Protein AF-A0A7Y2NUF3-F1 (afdb_monomer)

Foldseek 3Di:
DADPQVPDWDDWDADPQRKIWTQDPSVRDIDIDHPD

Secondary structure (DSSP, 8-state):
---GGGSSEEEEEE-TTS-EEEEETTTTEEEEE---

Nearest PDB structures (foldseek):
  3wwf-assembly1_C  TM=9.711E-01  e=1.313E+00  unclassified
  3ww7-assembly1_C  TM=9.701E-01  e=1.230E+00  unclassified
  4s36-assembly1_A  TM=7.039E-01  e=4.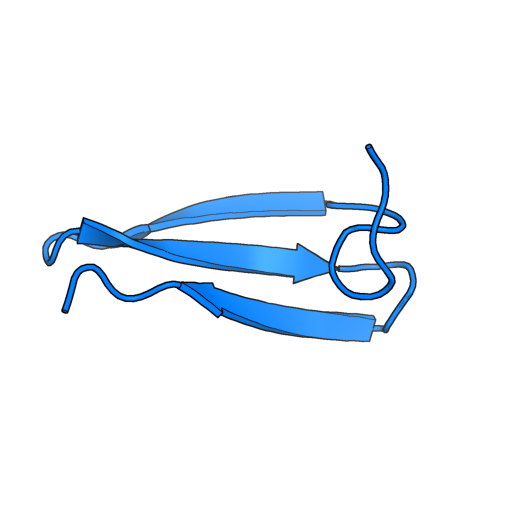279E+00  Pseudomonas aeruginosa
  8eby-assembly1_K  TM=5.981E-01  e=3.514E+00  Homo sapiens
  1tk7-assembly1_A  TM=7.230E-01  e=4.007E+00  Drosophila melanogaster

Radius of gyration: 10.0 Å; Cα contacts (8 Å, |Δi|>4): 60; chains: 1; bounding box: 26×16×25 Å

Structure (mmCIF, N/CA/C/O backbone):
data_AF-A0A7Y2NUF3-F1
#
_entry.id   AF-A0A7Y2NUF3-F1
#
loop_
_atom_site.group_PDB
_atom_site.id
_atom_site.type_symbol
_atom_site.label_atom_id
_atom_site.label_alt_id
_atom_site.label_comp_id
_atom_site.label_asym_id
_atom_site.label_entity_id
_atom_site.label_seq_id
_atom_site.pdbx_PDB_ins_code
_atom_site.Cartn_x
_atom_site.Cartn_y
_atom_site.Cartn_z
_atom_site.occupancy
_atom_site.B_iso_or_equiv
_atom_site.auth_seq_id
_atom_site.auth_comp_id
_atom_site.auth_asym_id
_atom_site.auth_atom_id
_atom_site.pdbx_PDB_model_num
ATOM 1 N N . ILE A 1 1 ? 11.318 12.901 -0.242 1.00 64.62 1 ILE A N 1
ATOM 2 C CA . ILE A 1 1 ? 11.721 11.574 0.278 1.00 64.62 1 ILE A CA 1
ATOM 3 C C . ILE A 1 1 ? 11.076 10.539 -0.627 1.00 64.62 1 ILE A C 1
ATOM 5 O O . ILE A 1 1 ? 9.886 10.669 -0.879 1.00 64.62 1 ILE A O 1
ATOM 9 N N . ALA A 1 2 ? 11.860 9.606 -1.160 1.00 79.50 2 ALA A N 1
ATOM 10 C CA . ALA A 1 2 ? 11.373 8.415 -1.849 1.00 79.50 2 ALA A CA 1
ATOM 11 C C . ALA A 1 2 ? 11.921 7.217 -1.070 1.00 79.50 2 ALA A C 1
ATOM 13 O O . ALA A 1 2 ? 13.116 7.182 -0.775 1.00 79.50 2 ALA A O 1
ATOM 14 N N . THR A 1 3 ? 11.035 6.305 -0.690 1.00 92.06 3 THR A N 1
ATOM 15 C CA . THR A 1 3 ? 11.373 4.999 -0.112 1.00 92.06 3 THR A CA 1
ATOM 16 C C . THR A 1 3 ? 11.086 3.917 -1.146 1.00 92.06 3 THR A C 1
ATOM 18 O O . THR A 1 3 ? 10.422 4.185 -2.154 1.00 92.06 3 THR A O 1
ATOM 21 N N . ASP A 1 4 ? 11.544 2.694 -0.898 1.00 94.31 4 ASP A N 1
ATOM 22 C CA . ASP A 1 4 ? 11.318 1.573 -1.812 1.00 94.31 4 ASP A CA 1
ATOM 23 C C . ASP A 1 4 ? 9.825 1.325 -2.049 1.00 94.31 4 ASP A C 1
ATOM 25 O O . ASP A 1 4 ? 9.407 1.068 -3.173 1.00 94.31 4 ASP A O 1
ATOM 29 N N . GLU A 1 5 ? 8.970 1.487 -1.041 1.00 94.88 5 GLU A N 1
ATOM 30 C CA . GLU A 1 5 ? 7.522 1.322 -1.195 1.00 94.88 5 GLU A CA 1
ATOM 31 C C . GLU A 1 5 ? 6.926 2.372 -2.146 1.00 94.88 5 GLU A C 1
ATOM 33 O O . GLU A 1 5 ? 5.966 2.090 -2.865 1.00 94.88 5 GLU A O 1
ATOM 38 N N . THR A 1 6 ? 7.513 3.573 -2.202 1.00 95.56 6 THR A N 1
ATOM 39 C CA . THR A 1 6 ? 6.941 4.759 -2.862 1.00 95.56 6 THR A CA 1
ATOM 40 C C . THR A 1 6 ? 7.575 5.118 -4.211 1.00 95.56 6 THR A C 1
ATOM 42 O O . THR A 1 6 ? 7.258 6.177 -4.751 1.00 95.56 6 THR A O 1
ATOM 45 N N . LEU A 1 7 ? 8.394 4.235 -4.810 1.00 93.56 7 LEU A N 1
ATOM 46 C CA . LEU A 1 7 ? 9.100 4.476 -6.086 1.00 93.56 7 LEU A CA 1
ATOM 47 C C . LEU A 1 7 ? 8.240 5.155 -7.173 1.00 93.56 7 LEU A C 1
ATOM 49 O O . LEU A 1 7 ? 8.608 6.212 -7.684 1.00 93.56 7 LEU A O 1
ATOM 53 N N . ARG A 1 8 ? 7.090 4.560 -7.540 1.00 95.25 8 ARG A N 1
ATOM 54 C CA . ARG A 1 8 ? 6.086 5.192 -8.421 1.00 95.25 8 ARG A CA 1
ATOM 55 C C . ARG A 1 8 ? 4.671 4.825 -8.000 1.00 95.25 8 ARG A C 1
ATOM 57 O O . ARG A 1 8 ? 4.196 3.736 -8.317 1.00 95.25 8 ARG A O 1
ATOM 64 N N . VAL A 1 9 ? 3.979 5.763 -7.366 1.00 96.88 9 VAL A N 1
ATOM 65 C CA . VAL A 1 9 ? 2.579 5.594 -6.960 1.00 96.88 9 VAL A CA 1
ATOM 66 C C . VAL A 1 9 ? 1.642 5.860 -8.141 1.00 96.88 9 VAL A C 1
ATOM 68 O O . VAL A 1 9 ? 1.771 6.874 -8.827 1.00 96.88 9 VAL A O 1
ATOM 71 N N . ARG A 1 10 ? 0.712 4.9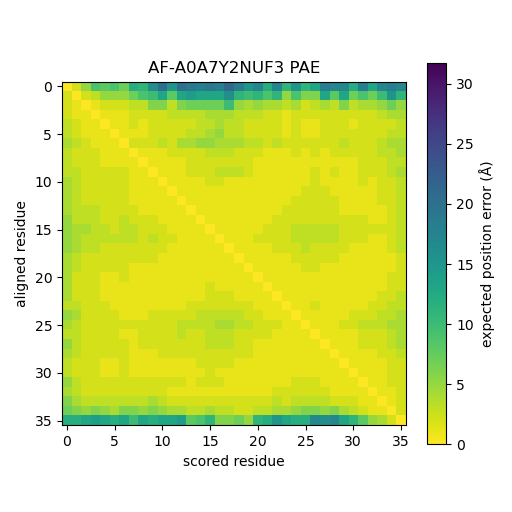36 -8.409 1.00 97.94 10 ARG A N 1
ATOM 72 C CA . ARG A 1 10 ? -0.292 5.074 -9.481 1.00 97.94 10 ARG A CA 1
ATOM 73 C C . ARG A 1 10 ? -1.639 5.563 -8.984 1.00 97.94 10 ARG A C 1
ATOM 75 O O . ARG A 1 10 ? -2.265 6.355 -9.680 1.00 97.94 10 ARG A O 1
ATOM 82 N N . ASP A 1 11 ? -2.089 5.039 -7.855 1.00 98.44 11 ASP A N 1
ATOM 83 C CA . ASP A 1 11 ? -3.379 5.386 -7.270 1.00 98.44 11 ASP A CA 1
ATOM 84 C C . ASP A 1 11 ? -3.287 5.334 -5.749 1.00 98.44 11 ASP A C 1
ATOM 86 O O . ASP A 1 11 ? -2.455 4.596 -5.210 1.00 98.44 11 ASP A O 1
ATOM 90 N N . ILE A 1 12 ? -4.138 6.123 -5.098 1.00 98.12 12 ILE A N 1
ATOM 91 C CA . ILE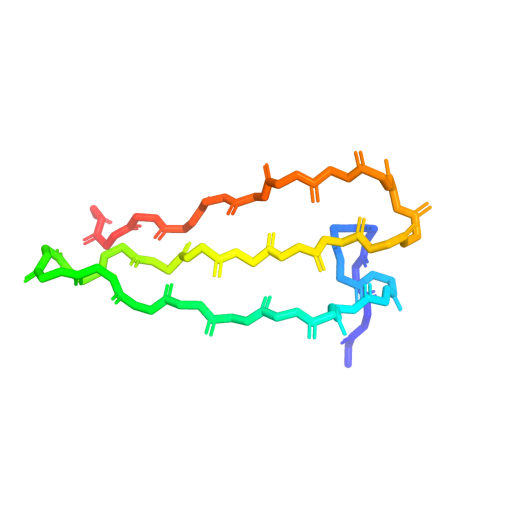 A 1 12 ? -4.274 6.219 -3.647 1.00 98.12 12 ILE A CA 1
ATOM 92 C C . ILE A 1 12 ? -5.766 6.222 -3.319 1.00 98.12 12 ILE A C 1
ATOM 94 O O . ILE A 1 12 ? -6.534 6.993 -3.896 1.00 98.12 12 ILE A O 1
ATOM 98 N N . ARG A 1 13 ? -6.181 5.374 -2.377 1.00 98.44 13 ARG A N 1
ATOM 99 C CA . ARG A 1 13 ? -7.560 5.298 -1.890 1.00 98.44 13 ARG A CA 1
ATOM 100 C C . ARG A 1 13 ? -7.589 5.258 -0.375 1.00 98.44 13 ARG A C 1
ATOM 102 O O . ARG A 1 13 ? -6.892 4.458 0.238 1.00 98.44 13 ARG A O 1
ATOM 109 N N . GLU A 1 14 ? -8.439 6.091 0.201 1.00 98.31 14 GLU A N 1
ATOM 110 C CA . GLU A 1 14 ? -8.794 6.037 1.613 1.00 98.31 14 GLU A CA 1
ATOM 111 C C . GLU A 1 14 ? -10.032 5.153 1.786 1.00 98.31 14 GLU A C 1
ATOM 113 O O . GLU A 1 14 ? -11.013 5.279 1.044 1.00 98.31 14 GLU A O 1
ATOM 118 N N . ALA A 1 15 ? -9.963 4.219 2.729 1.00 98.00 15 ALA A N 1
ATOM 119 C CA . ALA A 1 15 ? -11.089 3.399 3.144 1.00 98.00 15 ALA A CA 1
ATOM 120 C C . ALA A 1 15 ? -11.886 4.099 4.264 1.00 98.00 15 ALA A C 1
ATOM 122 O O . ALA A 1 15 ? -11.336 4.944 4.968 1.00 98.00 15 ALA A O 1
ATOM 123 N N . PRO A 1 16 ? -13.166 3.740 4.489 1.00 98.06 16 PRO A N 1
ATOM 124 C CA . PRO A 1 16 ? -13.991 4.366 5.530 1.00 98.06 16 PRO A CA 1
ATOM 125 C C . PRO A 1 16 ? -13.450 4.239 6.963 1.00 98.06 16 PRO A C 1
ATOM 127 O O . PRO A 1 16 ? -13.871 4.988 7.838 1.00 98.06 16 PRO A O 1
ATOM 130 N N . ASP A 1 17 ? -12.552 3.284 7.210 1.00 97.00 17 ASP A N 1
ATOM 131 C CA . ASP A 1 17 ? -11.880 3.074 8.496 1.00 9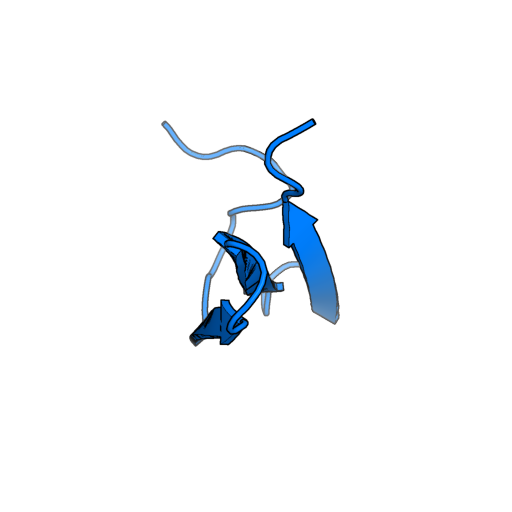7.00 17 ASP A CA 1
ATOM 132 C C . ASP A 1 17 ? -10.587 3.901 8.657 1.00 97.00 17 ASP A C 1
ATOM 134 O O . ASP A 1 17 ? -9.887 3.758 9.655 1.00 97.00 17 ASP A O 1
ATOM 138 N N . GLY A 1 18 ? -10.261 4.762 7.686 1.00 97.25 18 GLY A N 1
ATOM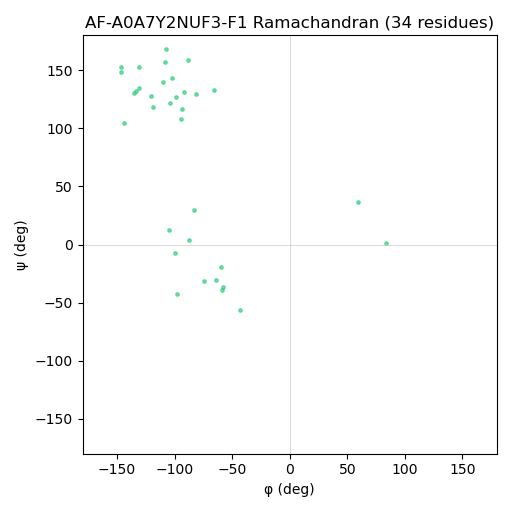 139 C CA . GLY A 1 18 ? -9.051 5.588 7.672 1.00 97.25 18 GLY A CA 1
ATOM 140 C C . GLY A 1 18 ? -7.807 4.879 7.128 1.00 97.25 18 GLY A C 1
ATOM 141 O O . GLY A 1 18 ? -6.735 5.479 7.066 1.00 97.25 18 GLY A O 1
ATOM 142 N N . THR A 1 19 ? -7.915 3.618 6.704 1.00 98.38 19 THR A N 1
ATOM 143 C CA . THR A 1 19 ? -6.815 2.915 6.038 1.00 98.38 19 THR A CA 1
ATOM 144 C C . THR A 1 19 ? -6.506 3.555 4.686 1.00 98.38 19 THR A C 1
ATOM 146 O O . THR A 1 19 ? -7.399 3.739 3.857 1.00 98.38 19 THR A O 1
ATOM 149 N N . ILE A 1 20 ? -5.227 3.802 4.406 1.00 98.19 20 ILE A N 1
ATOM 150 C CA . ILE A 1 20 ? -4.758 4.249 3.093 1.00 98.19 20 ILE A CA 1
ATOM 151 C C . ILE A 1 20 ? -4.207 3.063 2.307 1.00 98.19 20 ILE A C 1
ATOM 153 O O . ILE A 1 20 ? -3.311 2.349 2.756 1.00 98.19 20 ILE A O 1
ATOM 157 N N . TRP A 1 21 ? -4.709 2.891 1.093 1.00 98.31 21 TRP A N 1
ATOM 158 C CA . TRP A 1 21 ? -4.215 1.938 0.110 1.00 98.31 21 TRP A CA 1
ATOM 159 C C . TRP A 1 21 ? -3.535 2.676 -1.030 1.00 98.31 21 TRP A C 1
ATOM 161 O O . TRP A 1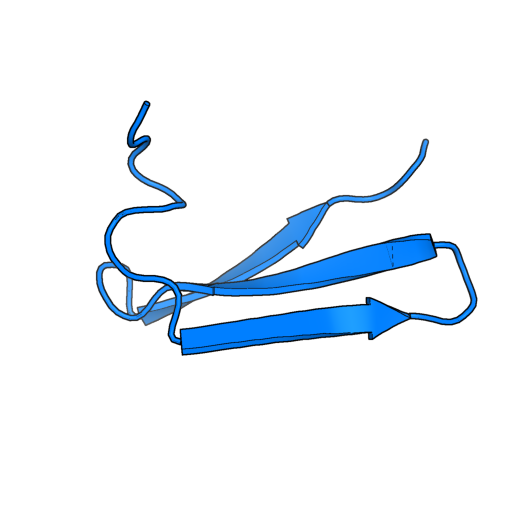 21 ? -4.053 3.689 -1.501 1.00 98.31 21 TRP A O 1
ATOM 171 N N . PHE A 1 22 ? -2.413 2.156 -1.526 1.00 98.00 22 PHE A N 1
ATOM 172 C CA . PHE A 1 22 ? -1.797 2.709 -2.728 1.00 98.00 22 PHE A CA 1
ATOM 173 C C . PHE A 1 22 ? -1.106 1.656 -3.593 1.00 98.00 22 PHE A C 1
ATOM 175 O 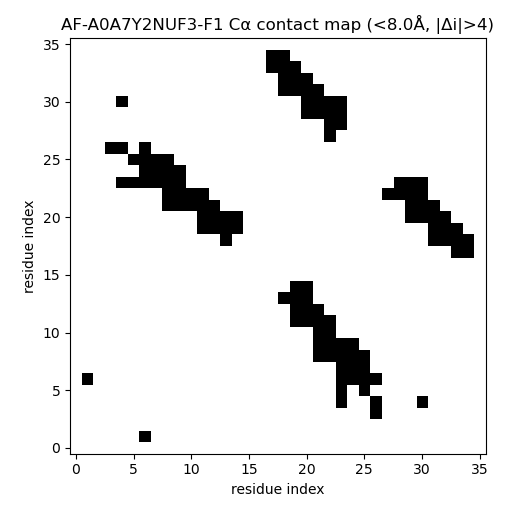O . PHE A 1 22 ? -0.562 0.664 -3.106 1.00 98.00 22 PHE A O 1
ATOM 182 N N . LEU A 1 23 ? -1.118 1.898 -4.904 1.00 98.31 23 LEU A N 1
ATOM 183 C CA . LEU A 1 23 ? -0.474 1.044 -5.901 1.00 98.31 23 LEU A CA 1
ATO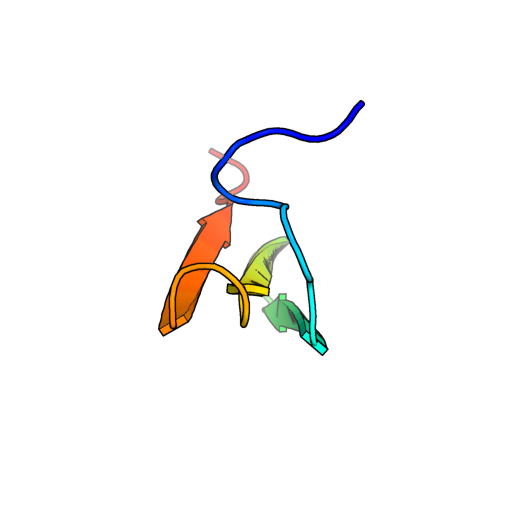M 184 C C . LEU A 1 23 ? 0.936 1.548 -6.212 1.00 98.31 23 LEU A C 1
ATOM 186 O O . LEU A 1 23 ? 1.084 2.633 -6.779 1.00 98.31 23 LEU A O 1
ATOM 190 N N . SER A 1 24 ? 1.958 0.743 -5.917 1.00 97.88 24 SER A N 1
ATOM 191 C CA . SER A 1 24 ? 3.347 0.988 -6.317 1.00 97.88 24 SER A CA 1
ATOM 192 C C . SER A 1 24 ? 3.653 0.252 -7.615 1.00 97.88 24 SER A C 1
ATOM 194 O O . SER A 1 24 ? 3.774 -0.971 -7.646 1.00 97.88 24 SER A O 1
ATOM 196 N N . VAL A 1 25 ? 3.796 0.995 -8.711 1.00 97.06 25 VAL A N 1
ATOM 197 C CA . VAL A 1 25 ? 4.132 0.410 -10.017 1.00 97.06 25 VAL A CA 1
ATOM 198 C C . VAL A 1 25 ? 5.592 -0.010 -10.076 1.00 97.06 25 VAL A C 1
ATOM 200 O O . VAL A 1 25 ? 5.900 -0.986 -10.748 1.00 97.06 25 VAL A O 1
ATOM 203 N N . GLY A 1 26 ? 6.476 0.701 -9.368 1.00 95.62 26 GLY A N 1
ATOM 204 C CA . GLY A 1 26 ? 7.890 0.328 -9.281 1.00 95.62 26 GLY A CA 1
ATOM 205 C C . GLY A 1 26 ? 8.077 -1.076 -8.705 1.00 95.62 26 GLY A C 1
ATOM 206 O O . GLY A 1 26 ? 8.874 -1.842 -9.233 1.00 95.62 26 GLY A O 1
ATOM 207 N N . ASN A 1 27 ? 7.262 -1.434 -7.708 1.00 96.69 27 ASN A N 1
ATOM 208 C CA . ASN A 1 27 ? 7.320 -2.745 -7.056 1.00 96.69 27 ASN A CA 1
ATOM 209 C C . ASN A 1 27 ? 6.266 -3.738 -7.563 1.00 96.69 27 ASN A C 1
ATOM 211 O O . ASN A 1 27 ? 6.278 -4.892 -7.149 1.00 96.69 27 ASN A O 1
ATOM 215 N N . GLY A 1 28 ? 5.324 -3.307 -8.408 1.00 97.31 28 GLY A N 1
ATOM 216 C CA . GLY A 1 28 ? 4.188 -4.137 -8.818 1.00 97.31 28 GLY A CA 1
ATOM 217 C C . GLY A 1 28 ? 3.326 -4.596 -7.636 1.00 97.31 28 GLY A C 1
ATOM 218 O O . GLY A 1 28 ? 2.853 -5.729 -7.629 1.00 97.31 28 GLY A O 1
ATOM 219 N N . ALA A 1 29 ? 3.152 -3.739 -6.627 1.00 97.81 29 ALA A N 1
ATOM 220 C CA . ALA A 1 29 ? 2.572 -4.111 -5.339 1.00 97.81 29 ALA A CA 1
ATOM 221 C C . ALA A 1 29 ? 1.454 -3.159 -4.888 1.00 97.81 29 ALA A C 1
ATOM 223 O O . ALA A 1 29 ? 1.437 -1.973 -5.232 1.00 97.81 29 ALA A O 1
ATOM 224 N N . LEU A 1 30 ? 0.535 -3.695 -4.084 1.00 98.06 30 LEU A N 1
ATOM 225 C CA . LEU A 1 30 ? -0.477 -2.942 -3.347 1.00 98.06 30 LEU A CA 1
ATOM 226 C C . LEU A 1 30 ? -0.049 -2.866 -1.879 1.00 98.06 30 LEU A C 1
ATOM 228 O O . LEU A 1 30 ? 0.125 -3.899 -1.234 1.00 98.06 30 LEU A O 1
ATOM 232 N N . TYR A 1 31 ? 0.101 -1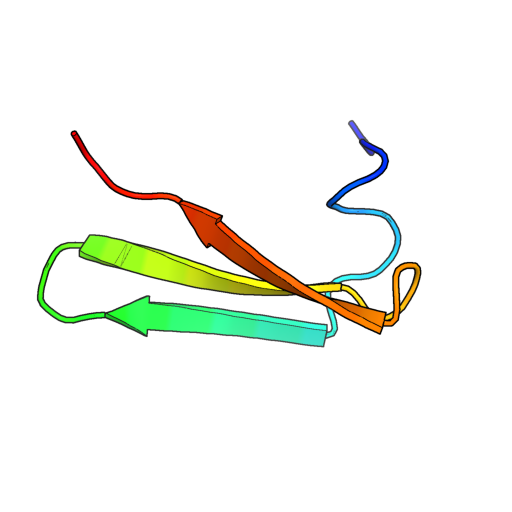.651 -1.363 1.00 97.88 31 TYR A N 1
ATOM 233 C CA . TYR A 1 31 ? 0.480 -1.391 0.024 1.00 97.88 31 TYR A CA 1
ATOM 234 C C . TYR A 1 31 ? -0.699 -0.844 0.827 1.00 97.88 31 TYR A C 1
ATOM 236 O O . TYR A 1 31 ? -1.628 -0.255 0.264 1.00 97.88 31 TYR A O 1
ATOM 244 N N . ARG A 1 32 ? -0.627 -1.025 2.150 1.00 97.81 32 ARG A N 1
ATOM 245 C CA . ARG A 1 32 ? -1.626 -0.581 3.124 1.00 97.81 32 ARG A CA 1
ATOM 246 C C . ARG A 1 32 ? -0.951 0.160 4.275 1.00 97.81 32 ARG A C 1
ATOM 248 O O . ARG A 1 32 ? 0.027 -0.340 4.820 1.00 97.81 32 ARG A O 1
ATOM 255 N N . ILE A 1 33 ? -1.516 1.295 4.666 1.00 97.19 33 ILE A N 1
ATOM 256 C CA . ILE A 1 33 ? -1.178 2.030 5.887 1.00 97.19 33 ILE A CA 1
ATOM 257 C C . ILE A 1 33 ? -2.444 2.082 6.736 1.00 97.19 33 ILE A C 1
ATOM 259 O O . ILE A 1 33 ? -3.456 2.617 6.287 1.00 97.19 33 ILE A O 1
ATOM 263 N N . SER A 1 34 ? -2.399 1.499 7.928 1.00 96.19 34 SER A N 1
ATOM 264 C CA . SER A 1 34 ? -3.503 1.490 8.889 1.00 96.19 34 SER A CA 1
ATOM 265 C C . SER A 1 34 ? -3.264 2.524 10.000 1.00 96.19 34 SER A C 1
ATOM 267 O O . SER A 1 34 ? -2.117 2.718 10.403 1.00 96.19 34 SER A O 1
ATOM 269 N N . PRO A 1 35 ? -4.320 3.194 10.493 1.00 89.25 35 PRO A N 1
ATOM 270 C CA . PRO A 1 35 ? -4.232 4.229 11.527 1.00 89.25 35 PRO A CA 1
ATOM 271 C C . PRO A 1 35 ? -4.176 3.684 12.969 1.00 89.25 35 PRO A C 1
ATOM 273 O O . PRO A 1 35 ? -4.673 4.340 13.879 1.00 89.25 35 PRO A O 1
ATOM 276 N N . GLU A 1 36 ? -3.623 2.489 13.186 1.00 77.56 36 GLU A N 1
ATOM 277 C CA . GLU A 1 36 ? -3.468 1.931 14.542 1.00 77.56 36 GLU A CA 1
ATOM 278 C C . GLU A 1 36 ? -2.512 2.731 15.441 1.00 77.56 36 GLU A C 1
ATOM 280 O O . GLU A 1 36 ? -1.507 3.277 14.929 1.00 77.56 36 GLU A O 1
#

Mean predicted aligned error: 2.67 Å

Sequence (36 aa):
IATDETLRVRDIREAPDGTIWFLSVGNGALYRISPE

pLDDT: mean 94.88, std 6.89, range [64.62, 98.44]

Solvent-accessible surface area (backbone atoms only — not comparable to full-atom values): 2310 Å² total; per-residue (Å²): 141,78,52,84,77,52,67,34,70,76,50,78,46,76,44,99,84,61,32,37,36,36,34,15,64,71,71,74,42,80,48,77,47,71,80,124